Protein AF-A0A8B3RXM4-F1 (afdb_monomer_lite)

Foldseek 3Di:
DDDPPDPPQPCVVDDQKDKDKDKAAQVPDDPVVSVVPDQDQQDWDADPPSRWIKGFHDFPDWDDDPRITMTMTMIGTDDDDDPVRVVVVVVVVVVVVVVVVVPPD

Secondary structure (DSSP, 8-state):
----TT----GGGS-SEEEEEEEEETTTS-HHHHHHHSPPTT-EEEETTTTEEEEEEEEEEEEEETTEEEEEEEEEEEPPPPHHHHHHHHHHHHHHHHHHHHT--

Organism: Enterococcus faecalis (NCBI:txid1351)

Radius of gyration: 20.5 Å; chains: 1; bounding box: 43×40×56 Å

Sequence (105 aa):
MVQKVGEITDYHKYKMNFTFTERYNQSKEDDTLRLAKLAKIGNIIFSSDKKMAYEVISINSINYEFVDLVVEYTAQMIVPWSEQEINKALFDERKSTFKVLEGGL

pLDDT: mean 76.06, std 15.5, range [29.19, 94.75]

Structure (mmCIF, N/CA/C/O backbone):
data_AF-A0A8B3RXM4-F1
#
_entry.id   AF-A0A8B3RXM4-F1
#
loop_
_atom_site.group_PDB
_atom_site.id
_atom_site.type_symbol
_atom_site.label_atom_id
_atom_site.label_alt_id
_atom_site.label_comp_id
_atom_site.label_asym_id
_atom_site.label_entity_id
_atom_site.label_seq_id
_atom_site.pdbx_PDB_ins_code
_atom_site.Cartn_x
_atom_site.Cartn_y
_atom_site.Cartn_z
_atom_site.occupancy
_atom_site.B_iso_or_equiv
_atom_site.auth_seq_id
_atom_site.auth_comp_id
_atom_site.auth_asym_id
_atom_site.auth_atom_id
_atom_site.pdbx_PDB_model_num
ATOM 1 N N . MET A 1 1 ? 24.015 1.782 6.631 1.00 31.62 1 MET A N 1
ATOM 2 C CA . MET A 1 1 ? 23.357 0.491 6.340 1.00 31.62 1 MET A CA 1
ATOM 3 C C . MET A 1 1 ? 23.126 0.460 4.838 1.00 31.62 1 MET A C 1
ATOM 5 O O . MET A 1 1 ? 22.332 1.248 4.353 1.00 31.62 1 MET A O 1
ATOM 9 N N . VAL A 1 2 ? 23.938 -0.291 4.093 1.00 29.19 2 VAL A N 1
ATOM 10 C CA . VAL A 1 2 ? 23.924 -0.291 2.619 1.00 29.19 2 VAL A CA 1
ATOM 11 C C . VAL A 1 2 ? 23.105 -1.495 2.162 1.00 29.19 2 VAL A C 1
ATOM 13 O O . VAL A 1 2 ? 23.382 -2.619 2.580 1.00 29.19 2 VAL A O 1
ATOM 16 N N . GLN A 1 3 ? 22.066 -1.253 1.363 1.00 35.84 3 GLN A N 1
ATOM 17 C CA . GLN A 1 3 ? 21.230 -2.293 0.768 1.00 35.84 3 GLN A CA 1
ATOM 18 C C . GLN A 1 3 ? 22.109 -3.173 -0.132 1.00 35.84 3 GLN A C 1
ATOM 20 O O . GLN A 1 3 ? 22.745 -2.671 -1.057 1.00 35.84 3 GLN A O 1
ATOM 25 N N . LYS A 1 4 ? 22.185 -4.482 0.146 1.00 34.84 4 LYS A N 1
ATOM 26 C CA . LYS A 1 4 ? 22.826 -5.438 -0.768 1.00 34.84 4 LYS A CA 1
ATOM 27 C C . LYS A 1 4 ? 21.986 -5.506 -2.043 1.00 34.84 4 LYS A C 1
ATOM 29 O O . LYS A 1 4 ? 20.914 -6.104 -2.052 1.00 34.84 4 LYS A O 1
ATOM 34 N N . VAL A 1 5 ? 22.472 -4.861 -3.097 1.00 40.19 5 VAL A N 1
ATOM 35 C CA . VAL A 1 5 ? 21.933 -4.968 -4.454 1.00 40.19 5 VAL A CA 1
ATOM 36 C C . VAL A 1 5 ? 22.216 -6.391 -4.949 1.00 40.19 5 VAL A C 1
ATOM 38 O O . VAL A 1 5 ? 23.377 -6.790 -4.984 1.00 40.19 5 VAL A O 1
ATOM 41 N N . GLY A 1 6 ? 21.178 -7.171 -5.273 1.00 46.56 6 GLY A N 1
ATOM 42 C CA . GLY A 1 6 ? 21.341 -8.469 -5.952 1.00 46.56 6 GLY A CA 1
ATOM 43 C C . GLY A 1 6 ? 20.564 -9.667 -5.393 1.00 46.56 6 GLY A C 1
ATOM 44 O O . GLY A 1 6 ? 20.489 -10.683 -6.076 1.00 46.56 6 GLY A O 1
ATOM 45 N N . GLU A 1 7 ? 19.940 -9.590 -4.212 1.00 51.56 7 GLU A N 1
ATOM 46 C CA . GLU A 1 7 ? 18.971 -10.626 -3.813 1.00 51.56 7 GLU A CA 1
ATOM 47 C C . GLU A 1 7 ? 17.632 -10.352 -4.500 1.00 51.56 7 GLU A C 1
ATOM 49 O O . GLU A 1 7 ? 16.778 -9.628 -3.985 1.00 51.56 7 GLU A O 1
ATOM 54 N N . ILE A 1 8 ? 17.470 -10.914 -5.699 1.00 57.59 8 ILE A N 1
ATOM 55 C CA . ILE A 1 8 ? 16.210 -10.871 -6.436 1.00 57.59 8 ILE A CA 1
ATOM 56 C C . ILE A 1 8 ? 15.219 -11.733 -5.660 1.00 57.59 8 ILE A C 1
ATOM 58 O O . ILE A 1 8 ? 15.232 -12.962 -5.730 1.00 57.59 8 ILE A O 1
ATOM 62 N N . THR A 1 9 ? 14.377 -11.081 -4.866 1.00 62.72 9 THR A N 1
ATOM 63 C CA . THR A 1 9 ? 13.236 -11.763 -4.267 1.00 62.72 9 THR A CA 1
ATOM 64 C C . THR A 1 9 ? 12.254 -12.044 -5.398 1.00 62.72 9 THR A C 1
ATOM 66 O O . THR A 1 9 ? 11.871 -11.127 -6.123 1.00 62.72 9 THR A O 1
ATOM 69 N N . ASP A 1 10 ? 11.893 -13.313 -5.590 1.00 70.00 10 ASP A N 1
ATOM 70 C CA . ASP A 1 10 ? 10.981 -13.724 -6.658 1.00 70.00 10 ASP A CA 1
ATOM 71 C C . ASP A 1 10 ? 9.574 -13.172 -6.393 1.00 70.00 10 ASP A C 1
ATOM 73 O O . ASP A 1 10 ? 8.768 -13.763 -5.667 1.00 70.00 10 ASP A O 1
ATOM 77 N N . TYR A 1 11 ? 9.308 -11.991 -6.954 1.00 68.94 11 TYR A N 1
ATOM 78 C CA . TYR A 1 11 ? 8.089 -11.228 -6.717 1.00 68.94 11 TYR A CA 1
ATOM 79 C C . TYR A 1 11 ? 6.840 -11.919 -7.283 1.00 68.94 11 TYR A C 1
ATOM 81 O O . TYR A 1 11 ? 5.743 -11.665 -6.793 1.00 68.94 11 TYR A O 1
ATOM 89 N N . HIS A 1 12 ? 6.983 -12.845 -8.242 1.00 72.31 12 HIS A N 1
ATOM 90 C CA . HIS A 1 12 ? 5.864 -13.600 -8.828 1.00 72.31 12 HIS A CA 1
ATOM 91 C C . HIS A 1 12 ? 5.118 -14.459 -7.803 1.00 72.31 12 HIS A C 1
ATOM 93 O O . HIS A 1 12 ? 3.972 -14.846 -8.020 1.00 72.31 12 HIS A O 1
ATOM 99 N N . LYS A 1 13 ? 5.760 -14.759 -6.671 1.00 73.38 13 LYS A N 1
ATOM 100 C CA . LYS A 1 13 ? 5.156 -15.519 -5.571 1.00 73.38 13 LYS A CA 1
ATOM 101 C C . LYS A 1 13 ? 4.176 -14.694 -4.739 1.00 73.38 13 LYS A C 1
ATOM 103 O O . LYS A 1 13 ? 3.462 -15.261 -3.913 1.00 73.38 13 LYS A O 1
ATOM 108 N N . TYR A 1 14 ? 4.140 -13.377 -4.927 1.00 70.62 14 TYR A N 1
ATOM 109 C CA . TYR A 1 14 ? 3.330 -12.463 -4.132 1.00 70.62 14 TYR A CA 1
ATOM 110 C C . TYR A 1 14 ? 2.189 -11.882 -4.961 1.00 70.62 14 TYR A C 1
ATOM 112 O O . TYR A 1 14 ? 2.296 -11.675 -6.169 1.00 70.62 14 TYR A O 1
ATOM 120 N N . LYS A 1 15 ? 1.061 -11.615 -4.295 1.00 74.62 15 LYS A N 1
ATOM 121 C CA . LYS A 1 15 ? -0.070 -10.956 -4.945 1.00 74.62 15 LYS A CA 1
ATOM 122 C C . LYS A 1 15 ? 0.339 -9.541 -5.344 1.00 74.62 15 LYS A C 1
ATOM 124 O O . LYS A 1 15 ? 0.774 -8.771 -4.493 1.00 74.62 15 LYS A O 1
ATOM 129 N N . MET A 1 16 ? 0.128 -9.204 -6.616 1.00 82.56 16 MET A N 1
ATOM 130 C CA . MET A 1 16 ? 0.338 -7.847 -7.126 1.00 82.56 16 MET A CA 1
ATOM 131 C C . MET A 1 16 ? -0.502 -6.823 -6.373 1.00 82.56 16 MET A C 1
ATOM 133 O O . MET A 1 16 ? 0.011 -5.762 -6.059 1.00 82.56 16 MET A O 1
ATOM 137 N N . ASN A 1 17 ? -1.749 -7.159 -6.038 1.00 88.38 17 ASN A N 1
ATOM 138 C CA . ASN A 1 17 ? -2.634 -6.285 -5.278 1.00 88.38 17 ASN A CA 1
ATOM 139 C C . ASN A 1 17 ? -3.122 -7.001 -4.021 1.00 88.38 17 ASN A C 1
ATOM 141 O O . ASN A 1 17 ? -3.423 -8.201 -4.055 1.00 88.38 17 ASN A O 1
ATOM 145 N N . PHE A 1 18 ? -3.247 -6.266 -2.923 1.00 88.31 18 PHE A N 1
ATOM 146 C CA . PHE A 1 18 ? -3.876 -6.770 -1.711 1.00 88.31 18 PHE A CA 1
ATOM 147 C C . PHE A 1 18 ? -4.664 -5.675 -0.999 1.00 88.31 18 PHE A C 1
ATOM 149 O O . PHE A 1 18 ? -4.364 -4.487 -1.110 1.00 88.31 18 PHE A O 1
ATOM 156 N N . THR A 1 19 ? -5.669 -6.114 -0.252 1.00 92.44 19 THR A N 1
ATOM 157 C CA . THR A 1 19 ? -6.492 -5.263 0.601 1.00 92.44 19 THR A CA 1
ATOM 158 C C . THR A 1 19 ? -6.030 -5.423 2.041 1.00 92.44 19 THR A C 1
ATOM 160 O O . THR A 1 19 ? -5.747 -6.543 2.477 1.00 92.44 19 THR A O 1
ATOM 163 N N . PHE A 1 20 ? -5.938 -4.319 2.772 1.00 89.88 20 PHE A N 1
ATOM 164 C CA . PHE A 1 20 ? -5.620 -4.329 4.195 1.00 89.88 20 PHE A CA 1
ATOM 165 C C . PHE A 1 20 ? -6.445 -3.288 4.942 1.00 89.88 20 PHE A C 1
ATOM 167 O O . PHE A 1 20 ? -6.904 -2.300 4.368 1.00 89.88 20 PHE A O 1
ATOM 174 N N . THR A 1 21 ? -6.631 -3.531 6.233 1.00 91.94 21 THR A N 1
ATOM 175 C CA . THR A 1 21 ? -7.425 -2.679 7.112 1.00 91.94 21 THR A CA 1
ATOM 176 C C . THR A 1 21 ? -6.530 -2.128 8.205 1.00 91.94 21 THR A C 1
ATOM 178 O O . THR A 1 21 ? -5.864 -2.895 8.897 1.00 91.94 21 THR A O 1
ATOM 181 N N . GLU A 1 22 ? -6.551 -0.814 8.378 1.00 89.50 22 GLU A N 1
ATOM 182 C CA . GLU A 1 22 ? -5.898 -0.131 9.492 1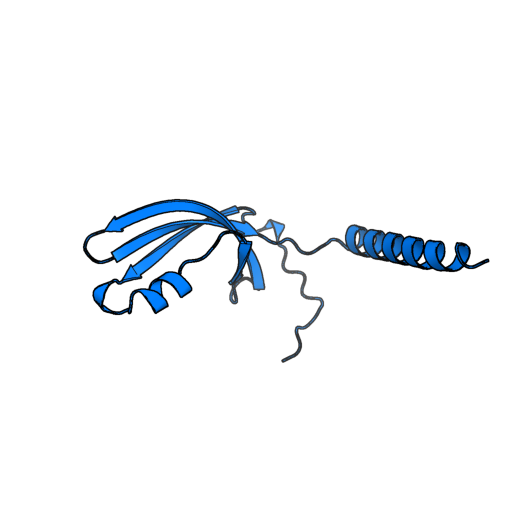.00 89.50 22 GLU A CA 1
ATOM 183 C C . GLU A 1 22 ? -6.940 0.435 10.450 1.00 89.50 22 GLU A C 1
ATOM 185 O O . GLU A 1 22 ? -8.026 0.867 10.048 1.00 89.50 22 GLU A O 1
ATOM 190 N N . ARG A 1 23 ? -6.606 0.402 11.741 1.00 88.56 23 ARG A N 1
ATOM 191 C CA . ARG A 1 23 ? -7.489 0.841 12.824 1.00 88.56 23 ARG A CA 1
ATOM 192 C C . ARG A 1 23 ? -6.824 1.968 13.598 1.00 88.56 23 ARG A C 1
ATOM 194 O O . ARG A 1 23 ? -5.785 1.775 14.223 1.00 88.56 23 ARG A O 1
ATOM 201 N N . TYR A 1 24 ? -7.462 3.130 13.594 1.00 85.69 24 TYR A N 1
ATOM 202 C CA . TYR A 1 24 ? -6.986 4.336 14.259 1.00 85.69 24 TYR A CA 1
ATOM 203 C C . TYR A 1 24 ? -7.855 4.616 15.487 1.00 85.69 24 TYR A C 1
ATOM 205 O O . TYR A 1 24 ? -9.035 4.952 15.365 1.00 85.69 24 TYR A O 1
ATOM 213 N N . ASN A 1 25 ? -7.274 4.477 16.677 1.00 81.62 25 ASN A N 1
ATOM 214 C CA . ASN A 1 25 ? -7.994 4.660 17.933 1.00 81.62 25 ASN A CA 1
ATOM 215 C C . ASN A 1 25 ? -8.145 6.148 18.281 1.00 81.62 25 ASN A C 1
ATOM 217 O O . ASN A 1 25 ? -7.150 6.833 18.512 1.00 81.62 25 ASN A O 1
ATOM 221 N N . GLN A 1 26 ? -9.385 6.637 18.381 1.00 70.94 26 GLN A N 1
ATOM 222 C CA . GLN A 1 26 ? -9.647 8.056 18.655 1.00 70.94 26 GLN A CA 1
ATOM 223 C C . GLN A 1 26 ? -9.297 8.488 20.079 1.00 70.94 26 GLN A C 1
ATOM 225 O O . GLN A 1 26 ? -9.015 9.654 20.317 1.00 70.94 26 GLN A O 1
ATOM 230 N N . SER A 1 27 ? -9.327 7.571 21.047 1.00 70.00 27 SER A N 1
ATOM 231 C CA . SER A 1 27 ? -9.141 7.923 22.462 1.00 70.00 27 SER A CA 1
ATOM 232 C C . SER A 1 27 ? -7.682 8.166 22.852 1.00 70.00 27 SER A C 1
ATOM 234 O O . SER A 1 27 ? -7.414 8.698 23.927 1.00 70.00 27 SER A O 1
ATOM 236 N N . LYS A 1 28 ? -6.734 7.747 22.006 1.00 68.75 28 LYS A N 1
ATOM 237 C CA . LYS A 1 28 ? -5.297 7.784 22.308 1.00 68.75 28 LYS A CA 1
ATOM 238 C C . LYS A 1 28 ? -4.516 8.797 21.479 1.00 68.75 28 LYS A C 1
ATOM 240 O O . LYS A 1 28 ? -3.342 9.015 21.772 1.00 68.75 28 LYS A O 1
ATOM 245 N N . GLU A 1 29 ? -5.125 9.385 20.454 1.00 66.19 29 GLU A N 1
ATOM 246 C CA . GLU A 1 29 ? -4.426 10.231 19.489 1.00 66.19 29 GLU A CA 1
ATOM 247 C C . GLU A 1 29 ? -5.136 11.568 19.301 1.00 66.19 29 GLU A C 1
ATOM 249 O O . GLU A 1 29 ? -6.348 11.616 19.121 1.00 66.19 29 GLU A O 1
ATOM 254 N N . ASP A 1 30 ? -4.356 12.651 19.319 1.00 74.50 30 ASP A N 1
ATOM 255 C CA . ASP A 1 30 ? -4.823 13.970 18.895 1.00 74.50 30 ASP A CA 1
ATOM 256 C C . ASP A 1 30 ? -5.231 13.947 17.411 1.00 74.50 30 ASP A C 1
ATOM 258 O O . ASP A 1 30 ? -4.609 13.260 16.591 1.00 74.50 30 ASP A O 1
ATOM 262 N N . ASP A 1 31 ? -6.251 14.729 17.054 1.00 69.38 31 ASP A N 1
ATOM 263 C CA . ASP A 1 31 ? -6.836 14.741 15.709 1.00 69.38 31 ASP A CA 1
ATOM 264 C C . ASP A 1 31 ? -5.807 15.055 14.615 1.00 69.38 31 ASP A C 1
ATOM 266 O O . ASP A 1 31 ? -5.832 14.460 13.532 1.00 69.38 31 ASP A O 1
ATOM 270 N N . THR A 1 32 ? -4.853 15.938 14.908 1.00 68.88 32 THR A N 1
ATOM 271 C CA . THR A 1 32 ? -3.792 16.331 13.973 1.00 68.88 32 THR A CA 1
ATOM 272 C C . THR A 1 32 ? -2.818 15.183 13.712 1.00 68.88 32 THR A C 1
ATOM 274 O O . THR A 1 32 ? -2.405 14.946 12.574 1.00 68.88 32 THR A O 1
ATOM 277 N N . LEU A 1 33 ? -2.475 14.433 14.763 1.00 67.06 33 LEU A N 1
ATOM 278 C CA . LEU A 1 33 ? -1.589 13.274 14.679 1.00 67.06 33 LEU A CA 1
ATOM 279 C C . LEU A 1 33 ? -2.266 12.120 13.926 1.00 67.06 33 LEU A C 1
ATOM 281 O O . LEU A 1 33 ? -1.629 11.444 13.118 1.00 67.06 33 LEU A O 1
ATOM 285 N N . ARG A 1 34 ? -3.572 11.942 14.141 1.00 67.62 34 ARG A N 1
ATOM 286 C CA . ARG A 1 34 ? -4.398 10.937 13.466 1.00 67.62 34 ARG A CA 1
ATOM 287 C C . ARG A 1 34 ? -4.466 11.176 11.958 1.00 67.62 34 ARG A C 1
ATOM 289 O O . ARG A 1 34 ? -4.216 10.260 11.176 1.00 67.62 34 ARG A O 1
ATOM 296 N N . LEU A 1 35 ? -4.733 12.415 11.536 1.00 68.44 35 LEU A N 1
ATOM 297 C CA . LEU A 1 35 ? -4.765 12.785 10.115 1.00 68.44 35 LEU A CA 1
ATOM 298 C C . LEU A 1 35 ? -3.404 12.609 9.428 1.00 68.44 35 LEU A C 1
ATOM 300 O O . LEU A 1 35 ? -3.352 12.271 8.246 1.00 68.44 35 LEU A O 1
ATOM 304 N N . ALA A 1 36 ? -2.304 12.807 10.159 1.00 71.38 36 ALA A N 1
ATOM 305 C CA . ALA A 1 36 ? -0.957 12.578 9.643 1.00 71.38 36 ALA A CA 1
ATOM 306 C C . ALA A 1 36 ? -0.627 11.084 9.455 1.00 71.38 36 ALA A C 1
ATOM 308 O O . ALA A 1 36 ? 0.189 10.750 8.596 1.00 71.38 36 ALA A O 1
ATOM 309 N N . LYS A 1 37 ? -1.255 10.190 10.232 1.00 77.75 37 LYS A N 1
ATOM 310 C CA . LYS A 1 37 ? -1.046 8.732 10.163 1.00 77.75 37 LYS A CA 1
ATOM 311 C C . LYS A 1 37 ? -1.914 8.018 9.132 1.00 77.75 37 LYS A C 1
ATOM 313 O O . LYS A 1 37 ? -1.600 6.884 8.769 1.00 77.75 37 LYS A O 1
ATOM 318 N N . LEU A 1 38 ? -2.994 8.644 8.669 1.00 84.50 38 LEU A N 1
ATOM 319 C CA . LEU A 1 38 ? -3.818 8.083 7.603 1.00 84.50 38 LEU A CA 1
ATOM 320 C C . LEU A 1 38 ? -2.973 7.897 6.344 1.00 84.50 38 LEU A C 1
ATOM 322 O O . LEU A 1 38 ? -2.384 8.849 5.821 1.00 84.50 38 LEU A O 1
ATOM 326 N N . ALA A 1 39 ? -2.934 6.663 5.844 1.00 86.00 39 ALA A N 1
ATOM 327 C CA . ALA A 1 39 ? -2.276 6.392 4.582 1.00 86.00 39 ALA A CA 1
ATOM 328 C C . ALA A 1 39 ? -3.029 7.122 3.462 1.00 86.00 39 ALA A C 1
ATOM 330 O O . ALA A 1 39 ? -4.255 7.038 3.353 1.00 86.00 39 ALA A O 1
ATOM 331 N N . LYS A 1 40 ? -2.284 7.867 2.647 1.00 89.44 40 LYS A N 1
ATOM 332 C CA . LYS A 1 40 ? -2.812 8.544 1.462 1.00 89.44 40 LYS A CA 1
ATOM 333 C C . LYS A 1 40 ? -2.554 7.681 0.236 1.00 89.44 40 LYS A C 1
ATOM 335 O O . LYS A 1 40 ? -1.622 6.881 0.221 1.00 89.44 40 LYS A O 1
ATOM 340 N N . ILE A 1 41 ? -3.364 7.874 -0.798 1.00 90.38 41 ILE A N 1
ATOM 341 C CA . ILE A 1 41 ? -3.076 7.306 -2.117 1.00 90.38 41 ILE A CA 1
ATOM 342 C C . ILE A 1 41 ? -1.700 7.822 -2.568 1.00 90.38 41 ILE A C 1
ATOM 344 O O . ILE A 1 41 ? -1.402 9.006 -2.402 1.00 90.38 41 ILE A O 1
ATOM 348 N N . GLY A 1 42 ? -0.859 6.923 -3.074 1.00 88.31 42 GLY A N 1
ATOM 349 C CA . GLY A 1 42 ? 0.539 7.180 -3.420 1.00 88.31 42 GLY A CA 1
ATOM 350 C C . GLY A 1 42 ? 1.535 6.976 -2.272 1.00 88.31 42 GLY A C 1
ATOM 351 O O . GLY A 1 42 ? 2.744 7.018 -2.498 1.00 88.31 42 GLY A O 1
ATOM 352 N N . ASN A 1 43 ? 1.082 6.731 -1.034 1.00 91.25 43 ASN A N 1
ATOM 353 C CA . ASN A 1 43 ? 2.008 6.375 0.042 1.00 91.25 43 ASN A CA 1
ATOM 354 C C . ASN A 1 43 ? 2.668 5.021 -0.250 1.00 91.25 43 ASN A C 1
ATOM 356 O O . ASN A 1 43 ? 1.989 4.047 -0.578 1.00 91.25 43 ASN A O 1
ATOM 360 N N . ILE A 1 44 ? 3.985 4.956 -0.037 1.00 88.88 44 ILE A N 1
ATOM 361 C CA . ILE A 1 44 ? 4.768 3.725 -0.159 1.00 88.88 44 ILE A CA 1
ATOM 362 C C . ILE A 1 44 ? 4.889 3.058 1.212 1.00 88.88 44 ILE A C 1
ATOM 364 O O . ILE A 1 44 ? 5.329 3.671 2.185 1.00 88.88 44 ILE A O 1
ATOM 368 N N . ILE A 1 45 ? 4.528 1.782 1.272 1.00 87.00 45 ILE A N 1
ATOM 369 C CA . ILE A 1 45 ? 4.603 0.923 2.449 1.00 87.00 45 ILE A CA 1
ATOM 370 C C . ILE A 1 45 ? 5.693 -0.120 2.208 1.00 87.00 45 ILE A C 1
ATOM 372 O O . ILE A 1 45 ? 5.654 -0.871 1.231 1.00 87.00 45 ILE A O 1
ATOM 376 N N . PHE A 1 46 ? 6.664 -0.186 3.119 1.00 83.25 46 PHE A N 1
ATOM 377 C CA . PHE A 1 46 ? 7.752 -1.159 3.066 1.00 83.25 46 PHE A CA 1
ATOM 378 C C . PHE A 1 46 ? 7.465 -2.338 3.993 1.00 83.25 46 PHE A C 1
ATOM 380 O O . PHE A 1 46 ? 7.316 -2.181 5.203 1.00 83.25 46 PHE A O 1
ATOM 387 N N . SER A 1 47 ? 7.428 -3.536 3.420 1.00 74.69 47 SER A N 1
ATOM 388 C CA . SER A 1 47 ? 7.305 -4.794 4.152 1.00 74.69 47 SER A CA 1
ATOM 389 C C . SER A 1 47 ? 8.709 -5.322 4.437 1.00 74.69 47 SER A C 1
ATOM 391 O O . SER A 1 47 ? 9.362 -5.902 3.566 1.00 74.69 47 SER A O 1
ATOM 393 N N . SER A 1 48 ? 9.198 -5.086 5.659 1.00 71.94 48 SER A N 1
ATOM 394 C CA . SER A 1 48 ? 10.537 -5.511 6.101 1.00 71.94 48 SER A CA 1
ATOM 395 C C . SER 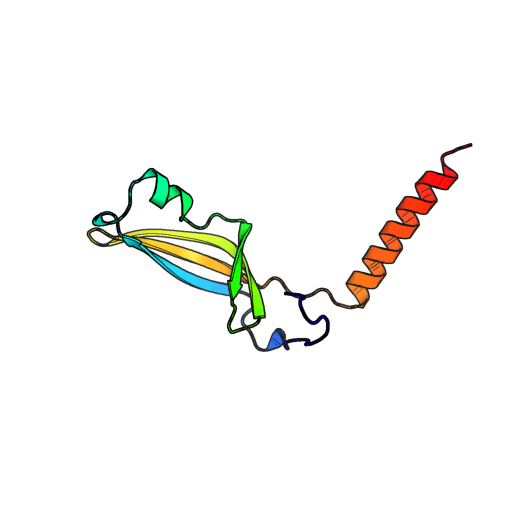A 1 48 ? 10.732 -7.030 6.039 1.00 71.94 48 SER A C 1
ATOM 397 O O . SER A 1 48 ? 11.839 -7.499 5.790 1.00 71.94 48 SER A O 1
ATOM 399 N N . ASP A 1 49 ? 9.660 -7.796 6.239 1.00 74.00 49 ASP A N 1
ATOM 400 C CA . ASP A 1 49 ? 9.620 -9.259 6.181 1.00 74.00 49 ASP A CA 1
ATOM 401 C C . ASP A 1 49 ? 9.734 -9.800 4.749 1.00 74.00 49 ASP A C 1
ATOM 403 O O . ASP A 1 49 ? 10.465 -10.760 4.509 1.00 74.00 49 ASP A O 1
ATOM 407 N N . LYS A 1 50 ? 9.056 -9.173 3.780 1.00 69.94 50 LYS A N 1
ATOM 408 C CA . LYS A 1 50 ? 9.050 -9.629 2.377 1.00 69.94 50 LYS A CA 1
ATOM 409 C C . LYS A 1 50 ? 10.104 -8.937 1.520 1.00 69.94 50 LYS A C 1
ATOM 411 O O . LYS A 1 50 ? 10.272 -9.318 0.368 1.00 69.94 50 LYS A O 1
ATOM 416 N N . LYS A 1 51 ? 10.789 -7.921 2.061 1.00 76.62 51 LYS A N 1
ATOM 417 C CA . LYS A 1 51 ? 11.686 -7.017 1.319 1.00 76.62 51 LYS A CA 1
ATOM 418 C C . LYS A 1 51 ? 11.004 -6.406 0.079 1.00 76.62 51 LYS A C 1
ATOM 420 O O . LYS A 1 51 ? 11.662 -6.155 -0.926 1.00 76.62 51 LYS A O 1
ATOM 425 N N . MET A 1 52 ? 9.691 -6.173 0.159 1.00 79.56 52 MET A N 1
ATOM 426 C CA . MET A 1 52 ? 8.867 -5.625 -0.926 1.00 79.56 52 MET A CA 1
ATOM 427 C C . MET A 1 52 ? 8.340 -4.240 -0.561 1.00 79.56 52 MET A C 1
ATOM 429 O O . MET A 1 52 ? 8.087 -3.948 0.612 1.00 79.56 52 MET A O 1
ATOM 433 N N . ALA A 1 53 ? 8.136 -3.415 -1.583 1.00 86.81 53 ALA A N 1
ATOM 434 C CA . ALA A 1 53 ? 7.470 -2.128 -1.470 1.00 86.81 53 ALA A CA 1
ATOM 435 C C . ALA A 1 53 ? 6.095 -2.194 -2.140 1.00 86.81 53 ALA A C 1
ATOM 437 O O . ALA A 1 53 ? 5.933 -2.827 -3.186 1.00 86.81 53 ALA A O 1
ATOM 438 N N . TYR A 1 54 ? 5.114 -1.534 -1.537 1.00 89.44 54 TYR A N 1
ATOM 439 C CA . TYR A 1 54 ? 3.759 -1.439 -2.060 1.00 89.44 54 TYR A CA 1
ATOM 440 C C . TYR A 1 54 ? 3.300 0.014 -2.048 1.00 89.44 54 TYR A C 1
ATOM 442 O O . TYR A 1 54 ? 3.598 0.746 -1.112 1.00 89.44 54 TYR A O 1
ATOM 450 N N . GLU A 1 55 ? 2.562 0.425 -3.064 1.00 91.94 55 GLU A N 1
ATOM 451 C CA . GLU A 1 55 ? 1.923 1.730 -3.166 1.00 91.94 55 GLU A CA 1
ATOM 452 C C . GLU A 1 55 ? 0.440 1.600 -2.822 1.00 91.94 55 GLU A C 1
ATOM 454 O O . GLU A 1 55 ? -0.244 0.713 -3.331 1.00 91.94 55 GLU A O 1
ATOM 459 N N . VAL A 1 56 ? -0.082 2.485 -1.976 1.00 92.94 56 VAL A N 1
ATOM 460 C CA . VAL A 1 56 ? -1.528 2.575 -1.740 1.00 92.94 56 VAL A CA 1
ATOM 461 C C . VAL A 1 56 ? -2.195 3.178 -2.972 1.00 92.94 56 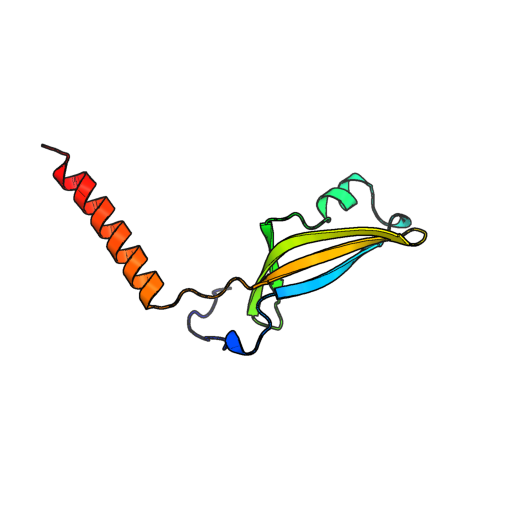VAL A C 1
ATOM 463 O O . VAL A 1 56 ? -1.984 4.348 -3.278 1.00 92.94 56 VAL A O 1
ATOM 466 N N . ILE A 1 57 ? -3.034 2.402 -3.652 1.00 94.56 57 ILE A N 1
ATOM 467 C CA . ILE A 1 57 ? -3.711 2.825 -4.886 1.00 94.56 57 ILE A CA 1
ATOM 468 C C . ILE A 1 57 ? -5.157 3.265 -4.650 1.00 94.56 57 ILE A C 1
ATOM 470 O O . ILE A 1 57 ? -5.701 4.035 -5.439 1.00 94.56 57 ILE A O 1
ATOM 474 N N . SER A 1 58 ? -5.793 2.809 -3.566 1.00 93.56 58 SER A N 1
ATOM 475 C CA . SER A 1 58 ? -7.161 3.210 -3.237 1.00 93.56 58 SER A CA 1
ATOM 476 C C . SER A 1 58 ? -7.452 3.177 -1.742 1.00 93.56 58 SER A C 1
ATOM 478 O O . SER A 1 58 ? -6.882 2.391 -0.983 1.00 93.56 58 SER A O 1
ATOM 480 N N . ILE A 1 59 ? -8.398 4.028 -1.345 1.00 94.12 59 ILE A N 1
ATOM 481 C CA . ILE A 1 59 ? -9.091 3.963 -0.059 1.00 94.12 59 ILE A CA 1
ATOM 482 C C . ILE A 1 59 ? -10.481 3.416 -0.367 1.00 94.12 59 ILE A C 1
ATOM 484 O O . ILE A 1 59 ? -11.277 4.088 -1.020 1.00 94.12 59 ILE A O 1
ATOM 488 N N . ASN A 1 60 ? -10.742 2.177 0.030 1.00 94.00 60 ASN A N 1
ATOM 489 C CA . ASN A 1 60 ? -11.962 1.465 -0.339 1.00 94.00 60 ASN A CA 1
ATOM 490 C C . ASN A 1 60 ? -13.142 1.890 0.533 1.00 94.00 60 ASN A C 1
ATOM 492 O O . ASN A 1 60 ? -14.252 2.068 0.038 1.00 94.00 60 ASN A O 1
ATOM 496 N N . SER A 1 61 ? -12.912 2.033 1.839 1.00 92.06 61 SER A N 1
ATOM 497 C CA . SER A 1 61 ? -13.953 2.424 2.785 1.00 92.06 61 SER A CA 1
ATOM 498 C C . SER A 1 61 ? -13.365 3.094 4.019 1.00 92.06 61 SER A C 1
ATOM 500 O O . SER A 1 61 ? -12.218 2.849 4.395 1.00 92.06 61 SER A O 1
ATOM 502 N N . ILE A 1 62 ? -14.168 3.959 4.636 1.00 90.50 62 ILE A N 1
ATOM 503 C CA . ILE A 1 62 ? -13.841 4.667 5.870 1.00 90.50 62 ILE A CA 1
ATOM 504 C C . ILE A 1 62 ? -15.064 4.541 6.772 1.00 90.50 62 ILE A C 1
ATOM 506 O O . ILE A 1 62 ? -16.104 5.131 6.484 1.00 90.50 62 ILE A O 1
ATOM 510 N N . ASN A 1 63 ? -14.940 3.767 7.847 1.00 90.19 63 ASN A N 1
ATOM 511 C CA . ASN A 1 63 ? -16.036 3.467 8.760 1.00 90.19 63 ASN A CA 1
ATOM 512 C C . ASN A 1 63 ? -15.637 3.763 10.207 1.00 90.19 63 ASN A C 1
ATOM 514 O O . ASN A 1 63 ? -14.463 3.698 10.569 1.00 90.19 63 ASN A O 1
ATOM 518 N N . TYR A 1 64 ? -16.626 4.052 11.049 1.00 87.75 64 TYR A N 1
ATOM 519 C CA . TYR A 1 64 ? -16.430 4.164 12.492 1.00 87.75 64 TYR A CA 1
ATOM 520 C C . TYR A 1 64 ? -16.973 2.915 13.189 1.00 87.75 64 TYR A C 1
ATOM 522 O O . TYR A 1 64 ? -18.164 2.620 13.098 1.00 87.75 64 TYR A O 1
ATOM 530 N N . GLU A 1 65 ? -16.103 2.201 13.903 1.00 87.94 65 GLU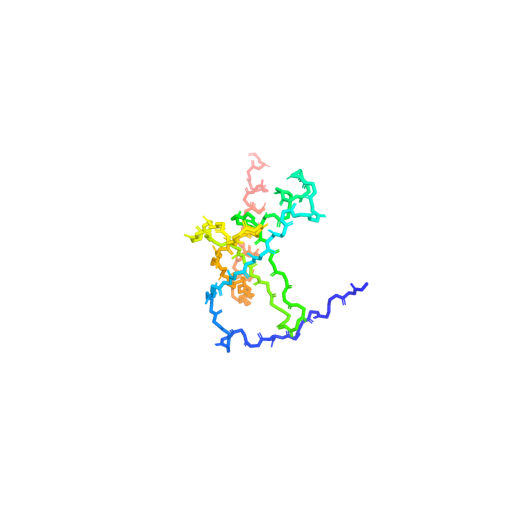 A N 1
ATOM 531 C CA . GLU A 1 65 ? -16.464 1.095 14.794 1.00 87.94 65 GLU A CA 1
ATOM 532 C C . GLU A 1 65 ? -16.253 1.558 16.242 1.00 87.94 65 GLU A C 1
ATOM 534 O O . GLU A 1 65 ? -15.134 1.581 16.751 1.00 87.94 65 GLU A O 1
ATOM 539 N N . PHE A 1 66 ? -17.338 1.947 16.919 1.00 84.62 66 PHE A N 1
ATOM 540 C CA . PHE A 1 66 ? -17.300 2.534 18.267 1.00 84.62 66 PHE A CA 1
ATOM 541 C C . PHE A 1 66 ? -16.394 3.781 18.348 1.00 84.62 66 PHE A C 1
ATOM 543 O O . PHE A 1 66 ? -16.772 4.838 17.851 1.00 84.62 66 PHE A O 1
ATOM 550 N N . VAL A 1 67 ? -15.223 3.665 18.989 1.00 83.56 67 VAL A N 1
ATOM 551 C CA . VAL A 1 67 ? -14.216 4.733 19.151 1.00 83.56 67 VAL A CA 1
ATOM 552 C C . VAL A 1 67 ? -13.045 4.595 18.174 1.00 83.56 67 VAL A C 1
ATOM 554 O O . VAL A 1 67 ? -12.103 5.383 18.230 1.00 83.56 67 VAL A O 1
ATOM 557 N N . ASP A 1 68 ? -13.077 3.601 17.286 1.00 84.12 68 ASP A N 1
ATOM 558 C CA . ASP A 1 68 ? -12.024 3.360 16.309 1.00 84.12 68 ASP A CA 1
ATOM 559 C C . ASP A 1 68 ? -12.485 3.801 14.912 1.00 84.12 68 ASP A C 1
ATOM 561 O O . ASP A 1 68 ? -13.593 3.507 14.459 1.00 84.12 68 ASP A O 1
ATOM 565 N N . LEU A 1 69 ? -11.613 4.525 14.212 1.00 87.31 69 LEU A N 1
ATOM 566 C CA . LEU A 1 69 ? -11.733 4.779 12.781 1.00 87.31 69 LEU A CA 1
ATOM 567 C C . LEU A 1 69 ? -11.086 3.605 12.043 1.00 87.31 69 LEU A C 1
ATOM 569 O O . LEU A 1 69 ? -9.884 3.376 12.171 1.00 87.31 69 LEU A O 1
ATOM 573 N N . VAL A 1 70 ? -11.880 2.870 11.276 1.00 90.38 70 VAL A N 1
ATOM 574 C CA . VAL A 1 70 ? -11.450 1.696 10.516 1.00 90.38 70 VAL A CA 1
ATOM 575 C C . VAL A 1 70 ? -11.408 2.066 9.043 1.00 90.38 70 VAL A C 1
ATOM 577 O O . VAL A 1 70 ? -12.424 2.455 8.462 1.00 90.38 70 VAL A O 1
ATOM 580 N N . VAL A 1 71 ? -10.227 1.962 8.440 1.00 92.25 71 VAL A N 1
ATOM 581 C CA . VAL A 1 71 ? -10.015 2.315 7.035 1.00 92.25 71 VAL A CA 1
ATOM 582 C C . VAL A 1 71 ? -9.523 1.101 6.274 1.00 92.25 71 VAL A C 1
ATOM 584 O O . VAL A 1 71 ? -8.564 0.446 6.679 1.00 92.25 71 VAL A O 1
ATOM 587 N N . GLU A 1 72 ? -10.187 0.808 5.164 1.00 94.75 72 GLU A N 1
ATOM 588 C CA . GLU A 1 72 ? -9.774 -0.243 4.247 1.00 94.75 72 GLU A CA 1
ATOM 589 C C . GLU A 1 72 ? -9.063 0.366 3.039 1.00 94.75 72 GLU A C 1
ATOM 591 O O . GLU A 1 72 ? -9.578 1.274 2.383 1.00 94.75 72 GLU A O 1
ATOM 596 N N . TYR A 1 73 ? -7.891 -0.171 2.728 1.00 94.75 73 TYR A N 1
ATOM 597 C CA . TYR A 1 73 ? -7.033 0.268 1.640 1.00 94.75 73 TYR A CA 1
ATOM 598 C C . TYR A 1 73 ? -6.780 -0.872 0.664 1.00 94.75 73 TYR A C 1
ATOM 600 O O . TYR A 1 73 ? -6.717 -2.038 1.057 1.00 94.75 73 TYR A O 1
ATOM 608 N N . THR A 1 74 ? -6.525 -0.523 -0.594 1.00 93.62 74 THR A N 1
ATOM 609 C CA . THR A 1 74 ? -5.870 -1.430 -1.541 1.00 93.62 74 THR A CA 1
ATOM 610 C C . THR A 1 74 ? -4.482 -0.903 -1.847 1.00 93.62 74 THR A C 1
ATOM 612 O O . THR A 1 74 ? -4.309 0.277 -2.160 1.00 93.62 74 THR A O 1
ATOM 615 N N . ALA A 1 75 ? -3.495 -1.791 -1.790 1.00 92.44 75 ALA A N 1
ATOM 616 C CA . ALA A 1 75 ? -2.138 -1.501 -2.212 1.00 92.44 75 ALA A CA 1
ATOM 617 C C . ALA A 1 75 ? -1.693 -2.419 -3.351 1.00 92.44 75 ALA A C 1
ATOM 619 O O . ALA A 1 75 ? -2.100 -3.583 -3.434 1.00 92.44 75 ALA A O 1
ATOM 620 N N . GLN A 1 76 ? -0.844 -1.868 -4.211 1.00 91.44 76 GLN A N 1
ATOM 621 C CA . GLN A 1 76 ? -0.228 -2.523 -5.352 1.00 91.44 76 GLN A CA 1
ATOM 622 C C . GLN A 1 76 ? 1.277 -2.648 -5.138 1.00 91.44 76 GLN A C 1
ATOM 624 O O . GLN A 1 76 ? 1.935 -1.727 -4.668 1.00 91.44 76 GLN A O 1
ATOM 629 N N . MET A 1 77 ? 1.840 -3.799 -5.479 1.00 89.38 77 MET A N 1
ATOM 630 C CA . MET A 1 77 ? 3.266 -4.067 -5.379 1.00 89.38 77 MET A CA 1
ATOM 631 C C . MET A 1 77 ? 4.038 -3.238 -6.400 1.00 89.38 77 MET A C 1
ATOM 633 O O . MET A 1 77 ? 3.745 -3.276 -7.596 1.00 89.38 77 MET A O 1
ATOM 637 N N . ILE A 1 78 ? 5.076 -2.556 -5.925 1.00 86.25 78 ILE A N 1
ATOM 638 C CA . ILE A 1 78 ? 6.062 -1.909 -6.782 1.00 86.25 78 ILE A CA 1
ATOM 639 C C . ILE A 1 78 ? 7.033 -2.999 -7.226 1.00 86.25 78 ILE A C 1
ATOM 641 O O . ILE A 1 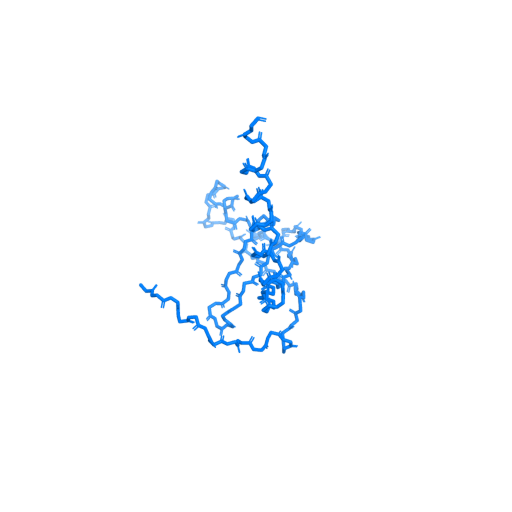78 ? 7.872 -3.466 -6.453 1.00 86.25 78 ILE A O 1
ATOM 645 N N . VAL A 1 79 ? 6.877 -3.445 -8.468 1.00 82.00 79 VAL A N 1
ATOM 646 C CA . VAL A 1 79 ? 7.745 -4.466 -9.055 1.00 82.00 79 VAL A CA 1
ATOM 647 C C . VAL A 1 79 ? 9.127 -3.894 -9.378 1.00 82.00 79 VAL A C 1
ATOM 649 O O . VAL A 1 79 ? 9.228 -2.765 -9.868 1.00 82.00 79 VAL A O 1
ATOM 652 N N . PRO A 1 80 ? 10.204 -4.660 -9.122 1.00 75.69 80 PRO A N 1
ATOM 653 C CA . PRO A 1 80 ? 11.532 -4.268 -9.560 1.00 75.69 80 PRO A CA 1
ATOM 654 C C . PRO A 1 80 ? 11.570 -4.235 -11.087 1.00 75.69 80 PRO A C 1
ATOM 656 O O . PRO A 1 80 ? 11.002 -5.103 -11.751 1.00 75.69 80 PRO A O 1
ATOM 659 N N . TRP A 1 81 ? 12.261 -3.242 -11.637 1.00 74.06 81 TRP A N 1
ATOM 660 C CA . TRP A 1 81 ? 12.435 -3.137 -13.080 1.00 74.06 81 TRP A CA 1
ATOM 661 C C . TRP A 1 81 ? 13.261 -4.311 -13.597 1.00 74.06 81 TRP A C 1
ATOM 663 O O . TRP A 1 81 ? 14.243 -4.724 -12.972 1.00 74.06 81 TRP A O 1
ATOM 673 N N . SER A 1 82 ? 12.882 -4.828 -14.760 1.00 74.94 82 SER A N 1
ATOM 674 C CA . SER A 1 82 ? 13.704 -5.793 -15.480 1.00 74.94 82 SER A CA 1
ATOM 675 C C . SER A 1 82 ? 14.985 -5.135 -16.004 1.00 74.94 82 SER A C 1
ATOM 677 O O . SER A 1 82 ? 15.027 -3.932 -16.273 1.00 74.94 82 SER A O 1
ATOM 679 N N . GLU A 1 83 ? 16.036 -5.928 -16.232 1.00 75.50 83 GLU A N 1
ATOM 680 C CA . GLU A 1 83 ? 17.263 -5.421 -16.866 1.00 75.50 83 GLU A CA 1
ATOM 681 C C . GLU A 1 83 ? 16.985 -4.781 -18.233 1.00 75.50 83 GLU A C 1
ATOM 683 O O . GLU A 1 83 ? 17.644 -3.817 -18.611 1.00 75.50 83 GLU A O 1
ATOM 688 N N . GLN A 1 84 ? 15.992 -5.277 -18.975 1.00 78.06 84 GLN A N 1
ATOM 689 C CA . GLN A 1 84 ? 15.598 -4.710 -20.265 1.00 78.06 84 GLN A CA 1
ATOM 690 C C . GLN A 1 84 ? 15.007 -3.305 -20.116 1.00 78.06 84 GLN A C 1
ATOM 692 O O . GLN A 1 84 ? 15.366 -2.414 -20.884 1.00 78.06 84 GLN A O 1
ATOM 697 N N . GLU A 1 85 ? 14.141 -3.089 -19.124 1.00 76.75 85 GLU A N 1
ATOM 698 C CA . GLU A 1 85 ? 13.565 -1.773 -18.824 1.00 76.75 85 GLU A CA 1
ATOM 699 C C . GLU A 1 85 ? 14.635 -0.792 -18.349 1.00 76.75 85 GLU A C 1
ATOM 701 O O . GLU A 1 85 ? 14.679 0.342 -18.826 1.00 76.75 85 GLU A O 1
ATOM 706 N N . ILE A 1 86 ? 15.550 -1.249 -17.488 1.00 77.56 86 ILE A N 1
ATOM 707 C CA . ILE A 1 86 ? 16.697 -0.454 -17.033 1.00 77.56 86 ILE A CA 1
ATOM 708 C C . ILE A 1 86 ? 17.573 -0.055 -18.227 1.00 77.56 86 ILE A C 1
ATOM 710 O O . ILE A 1 86 ? 17.875 1.123 -18.413 1.00 77.56 86 ILE A O 1
ATOM 714 N N . ASN A 1 87 ? 17.946 -1.017 -19.075 1.00 79.06 87 ASN A N 1
ATOM 715 C CA . ASN A 1 87 ? 18.791 -0.769 -20.243 1.00 79.06 87 ASN A CA 1
ATOM 716 C C . ASN A 1 87 ? 18.119 0.161 -21.257 1.00 79.06 87 ASN A C 1
ATOM 718 O O . ASN A 1 87 ? 18.783 1.025 -21.833 1.00 79.06 87 ASN A O 1
ATOM 722 N N . LYS A 1 88 ? 16.806 0.021 -21.462 1.00 84.81 88 LYS A N 1
ATOM 723 C CA . LYS A 1 88 ? 16.036 0.907 -22.336 1.00 84.81 88 LYS A CA 1
ATOM 724 C C . LYS A 1 88 ? 15.989 2.332 -21.787 1.00 84.81 88 LYS A C 1
ATOM 726 O O . LYS A 1 88 ? 16.271 3.262 -22.534 1.00 84.81 88 LYS A O 1
ATOM 731 N N . ALA A 1 89 ? 15.708 2.501 -20.496 1.00 76.56 89 ALA A N 1
ATOM 732 C CA . ALA A 1 89 ? 15.693 3.815 -19.859 1.00 76.56 89 ALA A CA 1
ATOM 733 C C . ALA A 1 89 ? 17.066 4.503 -19.936 1.00 76.56 89 ALA A C 1
ATOM 735 O O . ALA A 1 89 ? 17.147 5.670 -20.312 1.00 76.56 89 ALA A O 1
ATOM 736 N N . LEU A 1 90 ? 18.151 3.762 -19.683 1.00 81.19 90 LEU A N 1
ATOM 737 C CA . LEU A 1 90 ? 19.523 4.259 -19.843 1.00 81.19 90 LEU A CA 1
ATOM 738 C C . LEU A 1 90 ? 19.832 4.656 -21.293 1.00 81.19 90 LEU A C 1
ATOM 740 O O . LEU A 1 90 ? 20.527 5.642 -21.537 1.00 81.19 90 LEU A O 1
ATOM 744 N N . PHE A 1 91 ? 19.343 3.892 -22.273 1.00 80.75 91 PHE A N 1
ATOM 745 C CA . PHE A 1 91 ? 19.516 4.225 -23.685 1.00 80.75 91 PHE A CA 1
ATOM 746 C C . PHE A 1 91 ? 18.756 5.502 -24.066 1.00 80.75 91 PHE A C 1
ATOM 748 O O . PHE A 1 91 ? 19.322 6.370 -24.732 1.00 80.75 91 PHE A O 1
ATOM 755 N N . ASP A 1 92 ? 17.508 5.644 -23.618 1.00 79.19 92 ASP A N 1
ATOM 756 C CA . ASP A 1 92 ? 16.679 6.823 -23.879 1.00 79.19 92 ASP A CA 1
ATOM 757 C C . ASP A 1 92 ? 17.256 8.085 -23.212 1.00 79.19 92 ASP A C 1
ATOM 759 O O . ASP A 1 92 ? 17.318 9.141 -23.845 1.00 79.19 92 ASP A O 1
ATOM 763 N N . GLU A 1 93 ? 17.772 7.975 -21.984 1.00 73.88 93 GLU A N 1
ATOM 764 C CA . GLU A 1 93 ? 18.480 9.059 -21.290 1.00 73.88 93 GLU A CA 1
ATOM 765 C C . GLU A 1 93 ? 19.736 9.493 -22.060 1.00 73.88 93 GLU A C 1
ATOM 767 O O . GLU A 1 93 ? 19.943 10.685 -22.321 1.00 73.88 93 GLU A O 1
ATOM 772 N N . ARG A 1 94 ? 20.558 8.525 -22.494 1.00 71.19 94 ARG A N 1
ATOM 773 C CA . ARG A 1 94 ? 21.751 8.794 -23.310 1.00 71.19 94 ARG A CA 1
ATOM 774 C C . ARG A 1 94 ? 21.365 9.478 -24.615 1.00 71.19 94 ARG A C 1
ATOM 776 O O . ARG A 1 94 ? 21.941 10.507 -24.949 1.00 71.19 94 ARG A O 1
ATOM 783 N N . LYS A 1 95 ? 20.354 8.972 -25.322 1.00 73.69 95 LYS A N 1
ATOM 784 C CA . LYS A 1 95 ? 19.852 9.561 -26.571 1.00 73.69 95 LYS A CA 1
ATOM 785 C C . LYS A 1 95 ? 19.342 10.991 -26.372 1.00 73.69 95 LYS A C 1
ATOM 787 O O . LYS A 1 95 ? 19.619 11.854 -27.202 1.00 73.69 95 LYS A O 1
ATOM 792 N N . SER A 1 96 ? 18.635 11.257 -25.275 1.00 61.59 96 SER A N 1
ATOM 793 C CA . SER A 1 96 ? 18.179 12.602 -24.914 1.00 61.59 96 SER A CA 1
ATOM 794 C C . SER A 1 96 ? 19.355 13.543 -24.639 1.00 61.59 96 SER A C 1
ATOM 796 O O . SER A 1 96 ? 19.374 14.665 -25.137 1.00 61.59 96 SER A O 1
ATOM 798 N N . THR A 1 97 ? 20.375 13.073 -23.919 1.00 63.75 97 THR A N 1
ATOM 799 C CA . THR A 1 97 ? 21.589 13.851 -23.618 1.00 63.75 97 THR A CA 1
ATOM 800 C C . THR A 1 97 ? 22.395 14.161 -24.882 1.00 63.75 97 THR A C 1
ATOM 802 O O . THR A 1 97 ? 22.827 15.294 -25.078 1.00 63.75 97 THR A O 1
ATOM 805 N N . PHE A 1 98 ? 22.536 13.191 -25.791 1.00 58.34 98 PHE A N 1
ATOM 806 C CA . PHE A 1 98 ? 23.193 13.398 -27.086 1.00 58.34 98 PHE A CA 1
ATOM 807 C C . PHE A 1 98 ? 22.426 14.379 -27.986 1.00 58.34 98 PHE A C 1
ATOM 809 O O . PHE A 1 98 ? 23.048 15.218 -28.631 1.00 58.34 98 PHE A O 1
ATOM 816 N N . LYS A 1 99 ? 21.086 14.360 -27.966 1.00 56.12 99 LYS A N 1
ATOM 817 C CA . LYS A 1 99 ? 20.257 15.328 -28.706 1.00 56.12 99 LYS A CA 1
ATOM 818 C C . LYS A 1 99 ? 20.486 16.777 -28.253 1.00 56.12 99 LYS A C 1
ATOM 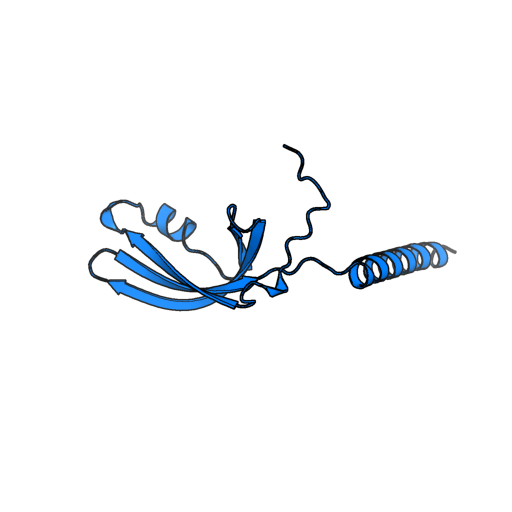820 O O . LYS A 1 99 ? 20.385 17.690 -29.065 1.00 56.12 99 LYS A O 1
ATOM 825 N N . VAL A 1 100 ? 20.792 16.996 -26.972 1.00 54.75 100 VAL A N 1
ATOM 826 C CA . VAL A 1 100 ? 21.107 18.334 -26.438 1.00 54.75 100 VAL A CA 1
ATOM 827 C C . VAL A 1 100 ? 22.479 18.822 -26.920 1.00 54.75 100 VAL A C 1
ATOM 829 O O . VAL A 1 100 ? 22.639 20.013 -27.164 1.00 54.75 100 VAL A O 1
ATOM 832 N N . LEU A 1 101 ? 23.446 17.920 -27.118 1.00 55.47 101 LEU A N 1
ATOM 833 C CA . LEU A 1 101 ? 24.779 18.272 -27.623 1.00 55.47 101 LEU A CA 1
ATOM 834 C C . LEU A 1 101 ? 24.775 18.624 -29.120 1.00 55.47 101 LEU A C 1
ATOM 836 O O . LEU A 1 101 ? 25.519 19.508 -29.531 1.00 55.47 101 LEU A O 1
ATOM 840 N N . GLU A 1 102 ? 23.924 17.988 -29.930 1.00 54.62 102 GLU A N 1
ATOM 841 C CA . GLU A 1 102 ? 23.804 18.301 -31.366 1.00 54.62 102 GLU A CA 1
ATOM 842 C C . GLU A 1 102 ? 23.022 19.596 -31.657 1.00 54.62 102 GLU A C 1
ATOM 844 O O . GLU A 1 102 ? 23.146 20.153 -32.743 1.00 54.62 102 GLU A O 1
ATOM 849 N N . GLY A 1 103 ? 22.236 20.103 -30.699 1.00 48.91 103 GLY A N 1
ATOM 850 C CA . GLY A 1 103 ? 21.488 21.362 -30.828 1.00 48.91 103 GLY A CA 1
ATOM 851 C C . GLY A 1 103 ? 22.289 22.626 -30.494 1.00 48.91 103 GLY A C 1
ATOM 852 O O . GLY A 1 103 ? 21.709 23.709 -30.439 1.00 48.91 103 GLY A O 1
ATOM 853 N N . GLY A 1 104 ? 23.588 22.490 -30.217 1.00 50.28 104 GLY A N 1
ATOM 854 C CA . GLY A 1 104 ? 24.492 23.587 -29.882 1.00 50.28 104 GLY A CA 1
ATOM 855 C C . GLY A 1 104 ? 25.471 23.903 -31.008 1.00 50.28 104 GLY A C 1
ATOM 856 O O . GLY A 1 104 ? 26.670 23.768 -30.792 1.00 50.28 104 GLY A O 1
ATOM 857 N N . LEU A 1 105 ? 24.971 24.296 -32.182 1.00 41.00 105 LEU A N 1
ATOM 858 C CA . LEU A 1 105 ? 25.729 24.961 -33.252 1.00 41.00 105 LEU A CA 1
ATOM 859 C C . LEU A 1 105 ? 24.804 25.878 -34.059 1.00 41.00 105 LEU A C 1
ATOM 861 O O . LEU A 1 105 ? 23.732 25.398 -34.489 1.00 41.00 105 LEU A O 1
#